Protein AF-K1UB38-F1 (afdb_monomer)

Mean predicted aligned error: 4.33 Å

Organism: NCBI:txid408170

Radius of gyration: 16.67 Å; Cα contacts (8 Å, |Δi|>4): 88; chains: 1; bounding box: 46×26×47 Å

Sequence (122 aa):
DKNMIRLGIVIIVAGIVMLFMPIPGAAIALAGLIIIGLGCAPIYPSIIHSTPFNFGADNSQAVIGIQMAFAYVGTTFMPPLFGLIAQYINIGLFPVYILIFTAIMLLTTEVLNNINKDKAYK

pLDDT: mean 91.43, std 8.88, rang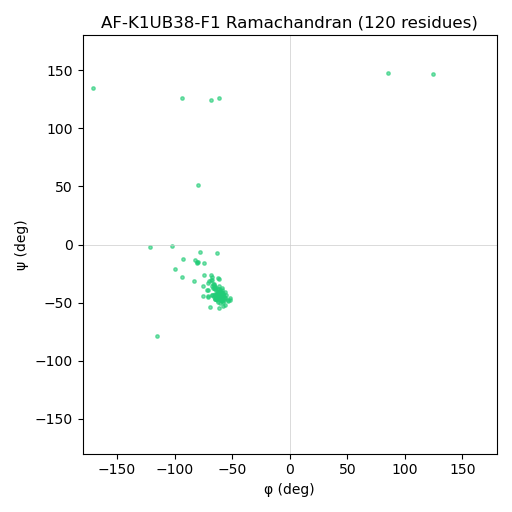e [40.75, 97.56]

Structure (mmCIF, N/CA/C/O backbone):
data_AF-K1UB38-F1
#
_entry.id   AF-K1UB38-F1
#
loop_
_atom_site.group_PDB
_atom_site.id
_atom_site.type_symbol
_atom_site.label_atom_id
_atom_site.label_alt_id
_atom_site.label_comp_id
_atom_site.label_asym_id
_atom_site.label_entity_id
_atom_site.label_seq_id
_atom_site.pdbx_PDB_ins_code
_atom_site.Cartn_x
_atom_site.Cartn_y
_atom_site.Cartn_z
_atom_site.occupancy
_atom_site.B_iso_or_equiv
_atom_site.auth_seq_id
_atom_site.auth_comp_id
_atom_site.auth_asym_id
_atom_site.auth_atom_id
_atom_site.pdbx_PDB_model_num
ATOM 1 N N . ASP A 1 1 ? -12.941 9.927 5.666 1.00 81.81 1 ASP A N 1
ATOM 2 C CA . ASP A 1 1 ? -12.256 8.615 5.567 1.00 81.81 1 ASP A CA 1
ATOM 3 C C . ASP A 1 1 ? -12.590 7.818 4.313 1.00 81.81 1 ASP A C 1
ATOM 5 O O . ASP A 1 1 ? -11.735 7.726 3.446 1.00 81.81 1 ASP A O 1
ATOM 9 N N . LYS A 1 2 ? -13.817 7.302 4.133 1.00 87.19 2 LYS A N 1
ATOM 10 C CA . LYS A 1 2 ? -14.166 6.446 2.970 1.00 87.19 2 LYS A CA 1
ATOM 11 C C . LYS A 1 2 ? -13.804 7.067 1.610 1.00 87.19 2 LYS A C 1
ATOM 13 O O . LYS A 1 2 ? -13.182 6.418 0.775 1.00 87.19 2 LYS A O 1
ATOM 18 N N . ASN A 1 3 ? -14.129 8.349 1.416 1.00 90.50 3 ASN A N 1
ATOM 19 C CA . ASN A 1 3 ? -13.784 9.076 0.188 1.00 90.50 3 ASN A CA 1
ATOM 20 C C . ASN A 1 3 ? -12.274 9.321 0.035 1.00 90.50 3 ASN A C 1
ATOM 22 O O . ASN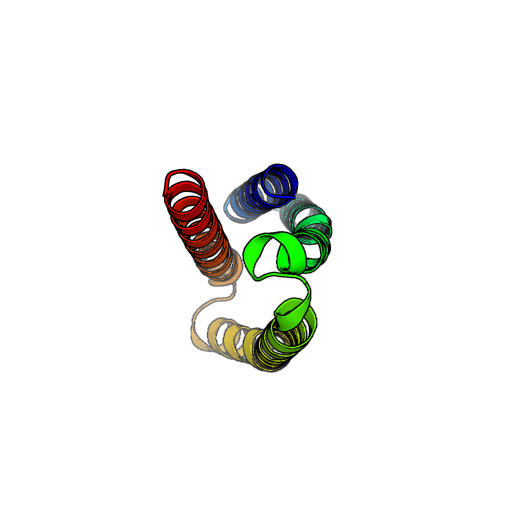 A 1 3 ? -11.791 9.343 -1.088 1.00 90.50 3 ASN A O 1
ATOM 26 N N . MET A 1 4 ? -11.530 9.466 1.136 1.00 91.69 4 MET A N 1
ATOM 27 C CA . MET A 1 4 ? -10.070 9.631 1.105 1.00 91.69 4 MET A CA 1
ATOM 28 C C . MET A 1 4 ? -9.371 8.329 0.706 1.00 91.69 4 MET A C 1
ATOM 30 O O . MET A 1 4 ? -8.448 8.365 -0.100 1.00 91.69 4 MET A O 1
ATOM 34 N N . ILE A 1 5 ? -9.857 7.178 1.189 1.00 93.19 5 ILE A N 1
ATOM 35 C CA . ILE A 1 5 ? -9.354 5.860 0.771 1.00 93.19 5 ILE A CA 1
ATOM 36 C C . ILE A 1 5 ? -9.633 5.636 -0.721 1.00 93.19 5 ILE A C 1
ATOM 38 O O . ILE A 1 5 ? -8.726 5.277 -1.466 1.00 93.19 5 ILE A O 1
ATOM 42 N N . ARG A 1 6 ? -10.860 5.915 -1.187 1.00 93.81 6 ARG A N 1
ATOM 43 C CA . ARG A 1 6 ? -11.211 5.812 -2.617 1.00 93.81 6 ARG A CA 1
ATOM 44 C C . ARG A 1 6 ? -10.378 6.744 -3.490 1.00 93.81 6 ARG A C 1
ATOM 46 O O . ARG A 1 6 ? -9.897 6.315 -4.532 1.00 93.81 6 ARG A O 1
ATOM 53 N N . LEU A 1 7 ? -10.189 7.994 -3.064 1.00 96.06 7 LEU A N 1
ATOM 54 C CA . LEU A 1 7 ? -9.348 8.955 -3.774 1.00 96.06 7 LEU A CA 1
ATOM 55 C C . LEU A 1 7 ? -7.904 8.445 -3.864 1.00 96.06 7 LEU A C 1
ATOM 57 O O . LEU A 1 7 ? -7.339 8.435 -4.952 1.00 96.06 7 LEU A O 1
ATOM 61 N N . GLY A 1 8 ? -7.340 7.963 -2.753 1.00 96.25 8 GLY A N 1
ATOM 62 C CA . GLY A 1 8 ? -6.010 7.356 -2.726 1.00 96.25 8 GLY A CA 1
ATOM 63 C C . GLY A 1 8 ? -5.883 6.188 -3.703 1.00 96.25 8 GLY A C 1
ATOM 64 O O . GLY A 1 8 ? -4.948 6.154 -4.496 1.00 96.25 8 GLY A O 1
ATOM 65 N N . ILE A 1 9 ? -6.870 5.287 -3.733 1.00 96.56 9 ILE A N 1
ATOM 66 C CA . ILE A 1 9 ? -6.918 4.164 -4.682 1.00 96.56 9 ILE A CA 1
ATOM 67 C C . ILE A 1 9 ? -6.957 4.653 -6.136 1.00 96.56 9 ILE A C 1
ATOM 69 O O . ILE A 1 9 ? -6.204 4.143 -6.960 1.00 96.56 9 ILE A O 1
ATOM 73 N N . VAL A 1 10 ? -7.785 5.649 -6.463 1.00 97.12 10 VAL A N 1
ATOM 74 C CA . VAL A 1 10 ? -7.847 6.218 -7.823 1.00 97.12 10 VAL A CA 1
ATOM 75 C C . VAL A 1 10 ? -6.500 6.820 -8.229 1.00 97.12 10 VAL A C 1
ATOM 77 O O . VAL A 1 10 ? -6.044 6.596 -9.349 1.00 97.12 10 VAL A O 1
ATOM 80 N N . ILE A 1 11 ? -5.835 7.532 -7.315 1.00 97.44 11 ILE A N 1
ATOM 81 C CA . ILE A 1 11 ? -4.500 8.097 -7.546 1.00 97.44 11 ILE A CA 1
ATOM 82 C C . ILE A 1 11 ? -3.473 6.974 -7.766 1.00 97.44 11 ILE A C 1
ATOM 84 O O . ILE A 1 11 ? -2.700 7.041 -8.719 1.00 97.44 11 ILE A O 1
ATOM 88 N N . ILE A 1 12 ? -3.497 5.909 -6.956 1.00 97.56 12 ILE A N 1
ATOM 89 C CA . ILE A 1 12 ? -2.623 4.740 -7.143 1.00 97.56 12 ILE A CA 1
ATOM 90 C C . ILE A 1 12 ? -2.848 4.120 -8.523 1.00 97.56 12 ILE A C 1
ATOM 92 O O . ILE A 1 12 ? -1.884 3.900 -9.250 1.00 97.56 12 ILE A O 1
ATOM 96 N N . VAL A 1 13 ? -4.103 3.887 -8.918 1.00 97.12 13 VAL A N 1
ATOM 97 C CA . VAL A 1 13 ? -4.439 3.321 -10.233 1.00 97.12 13 VAL A CA 1
ATOM 98 C C . VAL A 1 13 ? -3.927 4.214 -11.364 1.00 97.12 13 VAL A C 1
ATOM 100 O O . VAL A 1 13 ? -3.362 3.697 -12.324 1.00 97.12 13 VAL A O 1
ATOM 103 N N . ALA A 1 14 ? -4.042 5.539 -11.247 1.00 96.75 14 ALA A N 1
ATOM 104 C CA . ALA A 1 14 ? -3.481 6.461 -12.233 1.00 96.75 14 ALA A CA 1
ATOM 105 C C . ALA A 1 14 ? -1.953 6.310 -12.362 1.00 96.75 14 ALA A C 1
ATOM 107 O O . ALA A 1 14 ? -1.433 6.242 -13.475 1.00 96.75 14 ALA A O 1
ATOM 108 N N . GLY A 1 15 ? -1.233 6.188 -11.243 1.00 96.31 15 GLY A N 1
ATOM 109 C CA . GLY A 1 15 ? 0.211 5.941 -11.262 1.00 96.31 15 GLY A CA 1
ATOM 110 C C . GLY A 1 15 ? 0.581 4.555 -11.811 1.00 96.31 15 GLY A C 1
ATOM 111 O O . GLY A 1 15 ? 1.552 4.433 -12.553 1.00 96.31 15 GLY A O 1
ATOM 112 N N . ILE A 1 16 ? -0.227 3.524 -11.541 1.00 95.69 16 ILE A N 1
ATOM 113 C CA . ILE A 1 16 ? -0.073 2.185 -12.134 1.00 95.69 16 ILE A CA 1
ATOM 114 C C . ILE A 1 16 ? -0.223 2.240 -13.656 1.00 95.69 16 ILE A C 1
ATOM 116 O O . ILE A 1 16 ? 0.590 1.657 -14.370 1.00 95.69 16 ILE A O 1
ATOM 120 N N . VAL A 1 17 ? -1.231 2.959 -14.163 1.00 94.88 17 VAL A N 1
ATOM 121 C CA . VAL A 1 17 ? -1.432 3.142 -15.609 1.00 94.88 17 VAL A CA 1
ATOM 122 C C . VAL A 1 17 ? -0.193 3.770 -16.244 1.00 94.88 17 VAL A C 1
ATOM 124 O O . VAL A 1 17 ? 0.243 3.290 -17.286 1.00 94.88 17 VAL A O 1
ATOM 127 N N . MET A 1 18 ? 0.427 4.763 -15.597 1.00 93.31 18 MET A N 1
ATOM 128 C CA . MET A 1 18 ? 1.683 5.352 -16.080 1.00 93.31 18 MET A CA 1
ATOM 129 C C . MET A 1 18 ? 2.825 4.332 -16.146 1.00 93.31 18 MET A C 1
ATOM 131 O O . MET A 1 18 ? 3.588 4.351 -17.107 1.00 93.31 18 MET A O 1
ATOM 135 N N . LEU A 1 19 ? 2.926 3.414 -15.178 1.00 91.56 19 LEU A N 1
ATOM 136 C CA . LEU A 1 19 ? 3.934 2.348 -15.207 1.00 91.56 19 LEU A CA 1
ATOM 137 C C . LEU A 1 19 ? 3.700 1.310 -16.315 1.00 91.56 19 LEU A C 1
ATOM 139 O O . LEU A 1 19 ? 4.656 0.681 -16.761 1.00 91.56 19 LEU A O 1
ATOM 143 N N . PHE A 1 20 ? 2.457 1.117 -16.763 1.00 89.38 20 PHE A N 1
ATOM 144 C CA . PHE A 1 20 ? 2.134 0.226 -17.883 1.00 89.38 20 PHE A CA 1
ATOM 145 C C . PHE A 1 20 ? 2.397 0.845 -19.258 1.00 89.38 20 PHE A C 1
ATOM 147 O O . PHE A 1 20 ? 2.416 0.119 -20.254 1.00 89.38 20 PHE A O 1
ATOM 154 N N . MET A 1 21 ? 2.581 2.165 -19.348 1.00 87.94 21 MET A N 1
ATOM 155 C CA . MET A 1 21 ? 2.809 2.812 -20.634 1.00 87.94 21 MET A CA 1
ATOM 156 C C . MET A 1 21 ? 4.183 2.407 -21.191 1.00 87.94 21 MET A C 1
ATOM 158 O O . MET A 1 21 ? 5.197 2.646 -20.533 1.00 87.94 21 MET A O 1
ATOM 162 N N . PRO A 1 22 ? 4.261 1.860 -22.420 1.00 80.88 22 PRO A N 1
ATOM 163 C CA . PRO A 1 22 ? 5.520 1.464 -23.046 1.00 80.88 22 PRO A CA 1
ATOM 164 C C . PRO A 1 22 ? 6.240 2.688 -23.636 1.00 80.88 22 PRO A C 1
ATOM 166 O O . PRO A 1 22 ? 6.580 2.717 -24.817 1.00 80.88 22 PRO A O 1
ATOM 169 N N . ILE A 1 23 ? 6.420 3.742 -22.835 1.00 80.81 23 ILE A N 1
ATOM 170 C CA . ILE A 1 23 ? 7.100 4.963 -23.266 1.00 80.81 23 ILE A CA 1
ATOM 171 C C . ILE A 1 23 ? 8.582 4.854 -22.886 1.00 80.81 23 ILE A C 1
ATOM 173 O O . ILE A 1 23 ? 8.895 4.614 -21.718 1.00 80.81 23 ILE A O 1
ATOM 177 N N . PRO A 1 24 ? 9.512 5.039 -23.841 1.00 71.94 24 PRO A N 1
ATOM 178 C CA . PRO A 1 24 ? 10.937 5.039 -23.543 1.00 71.94 24 PRO A CA 1
ATOM 179 C C . PRO A 1 24 ? 11.296 6.170 -22.568 1.00 71.94 24 PRO A C 1
ATOM 181 O O . PRO A 1 24 ? 11.018 7.338 -22.835 1.00 71.94 24 PRO A O 1
ATOM 184 N N . GLY A 1 25 ? 11.954 5.830 -21.458 1.00 74.25 25 GLY A N 1
ATOM 185 C CA . GLY A 1 25 ? 12.524 6.798 -20.516 1.00 74.25 25 GLY A CA 1
ATOM 186 C C . GLY A 1 25 ? 12.053 6.633 -19.068 1.00 74.25 25 GLY A C 1
ATOM 187 O O . GLY A 1 25 ? 10.915 6.271 -18.786 1.00 74.25 25 GLY A O 1
ATOM 188 N N . ALA A 1 26 ? 12.943 6.943 -18.122 1.00 84.75 26 ALA A N 1
ATOM 189 C CA . ALA A 1 26 ? 12.687 6.774 -16.688 1.00 84.75 26 ALA A CA 1
ATOM 190 C C . ALA A 1 26 ? 11.726 7.822 -16.091 1.00 84.75 26 ALA A C 1
ATOM 192 O O . ALA A 1 26 ? 11.207 7.621 -14.996 1.00 84.75 26 ALA A O 1
ATOM 193 N N . ALA A 1 27 ? 11.477 8.935 -16.790 1.00 90.69 27 ALA A N 1
ATOM 194 C CA . ALA A 1 27 ? 10.697 10.056 -16.261 1.00 90.69 27 ALA A CA 1
ATOM 195 C C . ALA A 1 27 ? 9.237 9.680 -15.957 1.00 90.69 27 ALA A C 1
ATOM 197 O O . ALA A 1 27 ? 8.718 10.037 -14.902 1.00 90.69 27 ALA A O 1
ATOM 198 N N . ILE A 1 28 ? 8.587 8.924 -16.847 1.00 90.44 28 ILE A N 1
ATOM 199 C CA . ILE A 1 28 ? 7.193 8.490 -16.660 1.00 90.44 28 ILE A CA 1
ATOM 200 C C . ILE A 1 28 ? 7.099 7.427 -15.571 1.00 90.44 28 ILE A C 1
ATOM 202 O O . ILE A 1 28 ? 6.193 7.483 -14.744 1.00 90.44 28 ILE A O 1
ATOM 206 N N . ALA A 1 29 ? 8.071 6.512 -15.513 1.00 90.44 29 ALA A N 1
ATOM 207 C CA . ALA A 1 29 ? 8.138 5.530 -14.441 1.00 90.44 29 ALA A CA 1
ATOM 208 C C . ALA A 1 29 ? 8.296 6.207 -13.068 1.00 90.44 29 ALA A C 1
ATOM 210 O O . ALA A 1 29 ? 7.581 5.880 -12.123 1.00 90.44 29 ALA A O 1
ATOM 211 N N . LEU A 1 30 ? 9.176 7.208 -12.973 1.00 93.69 30 LEU A N 1
ATOM 212 C CA . LEU A 1 30 ? 9.367 8.002 -11.763 1.00 93.69 30 LEU A CA 1
ATOM 213 C C . LEU A 1 30 ? 8.099 8.778 -11.383 1.00 93.69 30 LEU A C 1
ATOM 215 O O . LEU A 1 30 ? 7.691 8.743 -10.224 1.00 93.69 30 LEU A O 1
ATOM 219 N N . ALA A 1 31 ? 7.452 9.440 -12.346 1.00 95.19 31 ALA A N 1
ATOM 220 C CA . ALA A 1 31 ? 6.189 10.136 -12.114 1.00 95.19 31 ALA A CA 1
ATOM 221 C C . ALA A 1 31 ? 5.097 9.173 -11.616 1.00 95.19 31 ALA A C 1
ATOM 223 O O . ALA A 1 31 ? 4.413 9.479 -10.640 1.00 95.19 31 ALA A O 1
ATOM 224 N N . GLY A 1 32 ? 4.992 7.984 -12.221 1.00 95.12 32 GLY A N 1
ATOM 225 C CA . GLY A 1 32 ? 4.082 6.923 -11.793 1.00 95.12 32 GLY A CA 1
ATOM 226 C C . GLY A 1 32 ? 4.334 6.488 -10.349 1.00 95.12 32 GLY A C 1
ATOM 227 O O . GLY A 1 32 ? 3.396 6.435 -9.557 1.00 95.12 32 GLY A O 1
ATOM 228 N N . LEU A 1 33 ? 5.597 6.265 -9.967 1.00 95.00 33 LEU A N 1
ATOM 229 C CA . LEU A 1 33 ? 5.981 5.927 -8.590 1.00 95.00 33 LEU A CA 1
ATOM 230 C C . LEU A 1 33 ? 5.649 7.042 -7.589 1.00 95.00 33 LEU A C 1
ATOM 232 O O . LEU A 1 33 ? 5.140 6.754 -6.506 1.00 95.00 33 LEU A O 1
ATOM 236 N N . ILE A 1 34 ? 5.898 8.306 -7.945 1.00 97.19 34 ILE A N 1
ATOM 237 C CA . ILE A 1 34 ? 5.549 9.462 -7.104 1.00 97.19 34 ILE A CA 1
ATOM 238 C C . ILE A 1 34 ? 4.034 9.521 -6.896 1.00 97.19 34 ILE A C 1
ATOM 240 O O . ILE A 1 34 ? 3.571 9.674 -5.767 1.00 97.19 34 ILE A O 1
ATOM 244 N N . ILE A 1 35 ? 3.258 9.358 -7.967 1.00 97.31 35 ILE A N 1
ATOM 245 C CA . ILE A 1 35 ? 1.794 9.364 -7.913 1.00 97.31 35 ILE A CA 1
ATOM 246 C C . ILE A 1 35 ? 1.275 8.205 -7.058 1.00 97.31 35 ILE A C 1
ATOM 248 O O . ILE A 1 35 ? 0.420 8.426 -6.203 1.00 97.31 35 ILE A O 1
ATOM 252 N N . ILE A 1 36 ? 1.829 6.997 -7.206 1.00 97.25 36 ILE A N 1
ATOM 253 C CA . ILE A 1 36 ? 1.500 5.860 -6.333 1.00 97.25 36 ILE A CA 1
ATOM 254 C C . ILE A 1 36 ? 1.774 6.217 -4.866 1.00 97.25 36 ILE A C 1
ATOM 256 O O . ILE A 1 36 ? 0.901 6.028 -4.020 1.00 97.25 36 ILE A O 1
ATOM 260 N N . GLY A 1 37 ? 2.943 6.789 -4.561 1.00 96.06 37 GLY A N 1
ATOM 261 C CA . GLY A 1 37 ? 3.293 7.228 -3.207 1.00 96.06 37 GLY A CA 1
ATOM 262 C C . GLY A 1 37 ? 2.312 8.256 -2.632 1.00 96.06 37 GLY A C 1
ATOM 263 O O . GLY A 1 37 ? 1.870 8.115 -1.491 1.00 96.06 37 GLY A O 1
ATOM 264 N N . LEU A 1 38 ? 1.910 9.246 -3.434 1.00 96.62 38 LEU A N 1
ATOM 265 C CA . LEU A 1 38 ? 0.901 10.241 -3.055 1.00 96.62 38 LEU A CA 1
ATOM 266 C C . LEU A 1 38 ? -0.463 9.601 -2.774 1.00 96.62 38 LEU A C 1
ATOM 268 O O . LEU A 1 38 ? -1.126 9.968 -1.805 1.00 96.62 38 LEU A O 1
ATOM 272 N N . GLY A 1 39 ? -0.873 8.625 -3.584 1.00 96.19 39 GLY A N 1
ATOM 273 C CA . GLY A 1 39 ? -2.127 7.904 -3.383 1.00 96.19 39 GLY A CA 1
ATOM 274 C C . GLY A 1 39 ? -2.129 7.033 -2.123 1.00 96.19 39 GLY A C 1
ATOM 275 O O . GLY A 1 39 ? -3.167 6.898 -1.479 1.00 96.19 39 GLY A O 1
ATOM 276 N N . CYS A 1 40 ? -0.972 6.507 -1.711 1.00 94.19 40 CYS A N 1
ATOM 277 C CA . CYS A 1 40 ? -0.825 5.749 -0.466 1.00 94.19 40 CYS A CA 1
ATOM 278 C C . CYS A 1 40 ? -0.947 6.621 0.797 1.00 94.19 40 CYS A C 1
ATOM 280 O O . CYS A 1 40 ? -1.426 6.138 1.826 1.00 94.19 40 CYS A O 1
ATOM 282 N N . ALA A 1 41 ? -0.543 7.895 0.734 1.00 94.62 41 ALA A N 1
ATOM 283 C CA . ALA A 1 41 ? -0.459 8.786 1.895 1.00 94.62 41 ALA A CA 1
ATOM 284 C C . ALA A 1 41 ? -1.758 8.907 2.729 1.00 94.62 41 ALA A C 1
ATOM 286 O O . ALA A 1 41 ? -1.684 8.772 3.952 1.00 94.62 41 ALA A O 1
ATOM 287 N N . PRO A 1 42 ? -2.955 9.118 2.142 1.00 93.94 42 PRO A N 1
ATOM 288 C CA . PRO A 1 42 ? -4.185 9.267 2.923 1.00 93.94 42 PRO A CA 1
ATOM 289 C C . PRO A 1 42 ? -4.797 7.940 3.395 1.00 93.94 42 PRO A C 1
ATOM 291 O O . PRO A 1 42 ? -5.668 7.959 4.266 1.00 93.94 42 PRO A O 1
ATOM 294 N N . ILE A 1 43 ? -4.391 6.795 2.837 1.00 95.12 43 ILE A N 1
ATOM 295 C CA . ILE A 1 43 ? -5.085 5.514 3.042 1.00 95.12 43 ILE A CA 1
ATOM 296 C C . ILE A 1 43 ? -4.910 5.025 4.476 1.00 95.12 43 ILE A C 1
ATOM 298 O O . ILE A 1 43 ? -5.894 4.780 5.173 1.00 95.12 43 ILE A O 1
ATOM 302 N N . TYR A 1 44 ? -3.662 4.922 4.931 1.00 91.56 44 TYR A N 1
ATOM 303 C CA . TYR A 1 44 ? -3.356 4.367 6.246 1.00 91.56 44 TYR A CA 1
ATOM 304 C C . TYR A 1 44 ? -3.942 5.196 7.405 1.00 91.56 44 TYR A C 1
ATOM 306 O O . TYR A 1 44 ? -4.643 4.618 8.243 1.00 91.56 44 TYR A O 1
ATOM 314 N N . PRO A 1 45 ? -3.784 6.540 7.435 1.00 93.38 45 PRO A N 1
ATOM 315 C CA . PRO A 1 45 ? -4.424 7.370 8.454 1.00 93.38 45 PRO A CA 1
ATOM 316 C C . PRO A 1 45 ? -5.953 7.279 8.419 1.00 93.38 45 PRO A C 1
ATOM 318 O O . PRO A 1 45 ? -6.582 7.207 9.472 1.00 93.38 45 PRO A O 1
ATOM 321 N N . SER A 1 46 ? -6.559 7.226 7.224 1.00 94.94 46 SER A N 1
ATOM 322 C CA . SER A 1 46 ? -8.018 7.122 7.082 1.00 94.94 46 SER A CA 1
ATOM 323 C C . SER A 1 46 ? -8.564 5.804 7.631 1.00 94.94 46 SER A C 1
ATOM 325 O O . SER A 1 46 ? -9.633 5.803 8.241 1.00 94.94 46 SER A O 1
ATOM 327 N N . ILE A 1 47 ? -7.849 4.687 7.435 1.00 93.50 47 ILE A N 1
ATOM 328 C CA . ILE A 1 47 ? -8.245 3.382 7.982 1.00 93.50 47 ILE A CA 1
ATOM 329 C C . ILE A 1 47 ? -8.270 3.458 9.508 1.00 93.50 47 ILE A C 1
ATOM 331 O O . ILE A 1 47 ? -9.324 3.219 10.094 1.00 93.50 47 ILE A O 1
ATOM 335 N N . ILE A 1 48 ? -7.165 3.877 10.134 1.00 93.38 48 ILE A N 1
ATOM 336 C CA . ILE A 1 48 ? -7.049 3.957 11.598 1.00 93.38 48 ILE A CA 1
ATOM 337 C C . ILE A 1 48 ? -8.087 4.921 12.183 1.00 93.38 48 ILE A C 1
ATOM 339 O O . ILE A 1 48 ? -8.779 4.564 13.135 1.00 93.38 48 ILE A 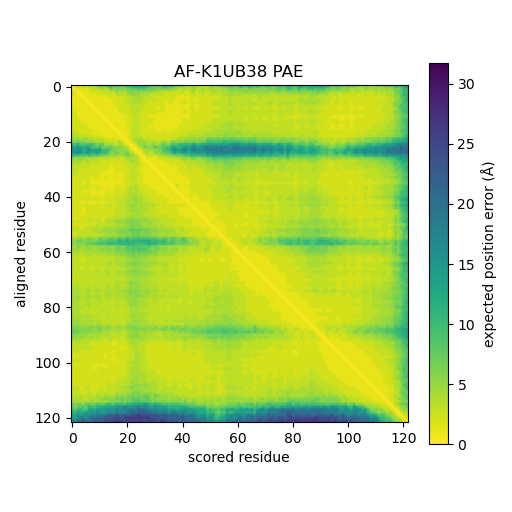O 1
ATOM 343 N N . HIS A 1 49 ? -8.246 6.108 11.589 1.00 92.88 49 HIS A N 1
ATOM 344 C CA . HIS A 1 49 ? -9.226 7.102 12.034 1.00 92.88 49 HIS A CA 1
ATOM 345 C C . HIS A 1 49 ? -10.669 6.580 11.951 1.00 92.88 49 HIS A C 1
ATOM 347 O O .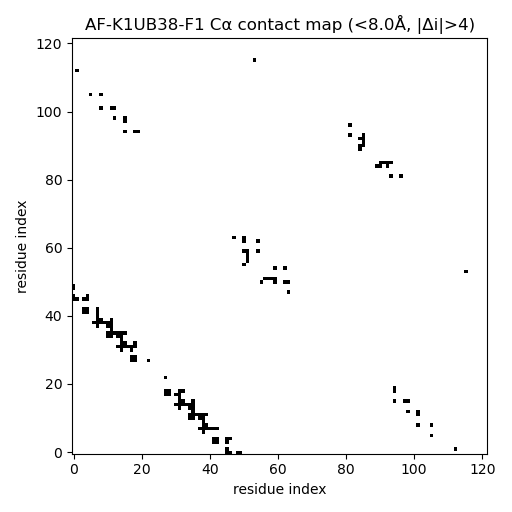 HIS A 1 49 ? -11.488 6.865 12.821 1.00 92.88 49 HIS A O 1
ATOM 353 N N . SER A 1 50 ? -10.981 5.764 10.939 1.00 91.94 50 SER A N 1
ATOM 354 C CA . SER A 1 50 ? -12.315 5.178 10.770 1.00 91.94 50 SER A CA 1
ATOM 355 C C . SER A 1 50 ? -12.586 3.950 11.653 1.00 91.94 50 SER A C 1
ATOM 357 O O . SER A 1 50 ? -13.744 3.563 11.820 1.00 91.94 50 SER A O 1
ATOM 359 N N . THR A 1 51 ? -11.556 3.328 12.238 1.00 91.81 51 THR A N 1
ATOM 360 C CA . THR A 1 51 ? -11.690 2.087 13.018 1.00 91.81 51 THR A CA 1
ATOM 361 C C . THR A 1 51 ? -12.629 2.221 14.229 1.00 91.81 51 THR A C 1
ATOM 363 O O . THR A 1 51 ? -13.511 1.366 14.357 1.00 91.81 51 THR A O 1
ATOM 366 N N . PRO A 1 52 ? -12.559 3.274 15.073 1.00 89.44 52 PRO A N 1
ATOM 367 C CA . PRO A 1 52 ? -13.512 3.464 16.172 1.00 89.44 52 PRO A CA 1
ATOM 368 C C . PRO A 1 52 ? -14.970 3.560 15.715 1.00 89.44 52 PRO A C 1
ATOM 370 O O . PRO A 1 52 ? -15.854 2.999 16.358 1.00 89.44 52 PRO A O 1
ATOM 373 N N . PHE A 1 53 ? -15.224 4.206 14.574 1.00 89.69 53 PHE A N 1
ATOM 374 C CA . PHE A 1 53 ? -16.570 4.320 14.006 1.00 89.69 53 PHE A CA 1
ATOM 375 C C . PHE A 1 53 ? -17.087 2.988 13.445 1.00 89.69 53 PHE A C 1
ATOM 377 O O . PHE A 1 53 ? -18.282 2.718 13.498 1.00 89.69 53 PHE A O 1
ATOM 384 N N . ASN A 1 54 ? -16.199 2.146 12.911 1.00 88.88 54 ASN A N 1
ATOM 385 C CA . ASN A 1 54 ? -16.565 0.875 12.283 1.00 88.88 54 ASN A CA 1
ATOM 386 C C . ASN A 1 54 ? -16.748 -0.273 13.295 1.00 88.88 54 ASN A C 1
ATOM 388 O O . ASN A 1 54 ? -17.548 -1.177 13.055 1.00 88.88 54 ASN A O 1
ATOM 392 N N . PHE A 1 55 ? -16.000 -0.260 14.402 1.00 89.12 55 PHE A N 1
ATOM 393 C CA . PHE A 1 55 ? -15.926 -1.383 15.349 1.00 89.12 55 PHE A CA 1
ATOM 394 C C . PHE A 1 55 ? -16.337 -1.022 16.788 1.00 89.12 55 PHE A C 1
ATOM 396 O O . PHE A 1 55 ? -16.396 -1.906 17.646 1.00 89.12 55 PHE A O 1
ATOM 403 N N . GLY A 1 56 ? -16.672 0.246 17.041 1.00 89.56 56 GLY A N 1
ATOM 404 C CA . GLY A 1 56 ? -16.950 0.783 18.371 1.00 89.56 56 GLY A CA 1
ATOM 405 C C . GLY A 1 56 ? -15.672 1.225 19.084 1.00 89.56 56 GLY A C 1
ATOM 406 O O . GLY A 1 56 ? -14.602 0.640 18.894 1.00 89.56 56 GLY A O 1
ATOM 407 N N . ALA A 1 57 ? -15.780 2.260 19.920 1.00 88.81 57 ALA A N 1
ATOM 408 C CA . ALA A 1 57 ? -14.642 2.815 20.654 1.00 88.81 57 ALA A CA 1
ATOM 409 C C . ALA A 1 57 ? -13.977 1.765 21.562 1.00 88.81 57 ALA A C 1
ATOM 411 O O . ALA A 1 57 ? -12.749 1.671 21.577 1.00 88.81 57 ALA A O 1
ATOM 412 N N . ASP A 1 58 ? -14.777 0.912 22.205 1.00 91.69 58 ASP A N 1
ATOM 413 C CA . ASP A 1 58 ? -14.304 -0.097 23.162 1.00 91.69 58 ASP A CA 1
ATOM 414 C C . ASP A 1 58 ? -13.431 -1.178 22.508 1.00 91.69 58 ASP A C 1
ATOM 416 O O . ASP A 1 58 ? -12.448 -1.631 23.090 1.00 91.69 58 ASP A O 1
ATOM 420 N N . ASN A 1 59 ? -13.740 -1.556 21.262 1.00 91.44 59 ASN A N 1
ATOM 421 C CA . ASN A 1 59 ? -12.977 -2.567 20.519 1.00 91.44 59 ASN A CA 1
ATOM 422 C C . ASN A 1 59 ? -11.862 -1.964 19.653 1.00 91.44 59 ASN A C 1
ATOM 424 O O . ASN A 1 59 ? -11.013 -2.692 19.133 1.00 91.44 59 ASN A O 1
ATOM 428 N N . SER A 1 60 ? -11.864 -0.641 19.462 1.00 91.69 60 SER A N 1
ATOM 429 C CA . SER A 1 60 ? -11.017 0.035 18.476 1.00 91.69 60 SER A CA 1
ATOM 430 C C . SER A 1 60 ? -9.524 -0.210 18.694 1.00 91.69 60 SER A C 1
ATOM 432 O O . SER A 1 60 ? -8.817 -0.491 17.730 1.00 91.69 60 SER A O 1
ATOM 434 N N . GLN A 1 61 ? -9.048 -0.191 19.943 1.00 92.50 61 GLN A N 1
ATOM 435 C CA . GLN A 1 61 ? -7.631 -0.413 20.24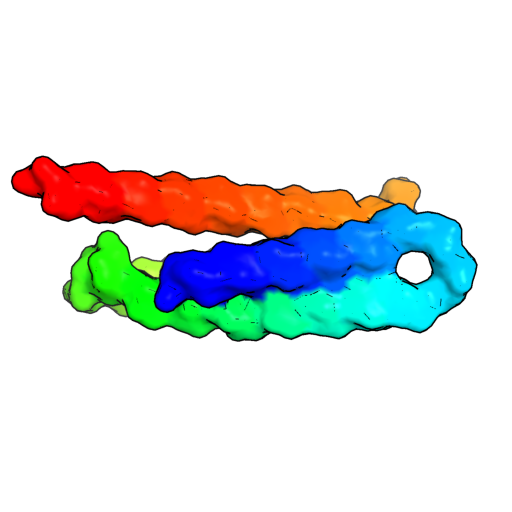3 1.00 92.50 61 GLN A CA 1
ATOM 436 C C . GLN A 1 61 ? -7.163 -1.818 19.857 1.00 92.50 61 GLN A C 1
ATOM 438 O O . GLN A 1 61 ? -6.117 -1.961 19.223 1.00 92.50 61 GLN A O 1
ATOM 443 N N . ALA A 1 62 ? -7.946 -2.849 20.186 1.00 95.50 62 ALA A N 1
ATOM 444 C CA . ALA A 1 62 ? -7.610 -4.227 19.839 1.00 95.50 62 ALA A CA 1
ATOM 445 C C . ALA A 1 62 ? -7.578 -4.424 18.314 1.00 95.50 62 ALA A C 1
ATOM 447 O O . ALA A 1 62 ? -6.643 -5.021 17.780 1.00 95.50 62 ALA A O 1
ATOM 448 N N . VAL A 1 63 ? -8.559 -3.860 17.599 1.00 95.31 63 VAL A N 1
ATOM 449 C CA . VAL A 1 63 ? -8.622 -3.931 16.131 1.00 95.31 63 VAL A CA 1
ATOM 450 C C . VAL A 1 63 ? -7.456 -3.185 15.484 1.00 95.31 63 VAL A C 1
ATOM 452 O O . VAL A 1 63 ? -6.845 -3.719 14.560 1.00 95.31 63 VAL A O 1
ATOM 455 N N . ILE A 1 64 ? -7.100 -1.994 15.975 1.00 95.12 64 ILE A N 1
ATOM 456 C CA . ILE A 1 64 ? -5.931 -1.250 15.486 1.00 95.12 64 ILE A CA 1
ATOM 457 C C . ILE A 1 64 ? -4.658 -2.071 15.712 1.00 95.12 64 ILE A C 1
ATOM 459 O O . ILE A 1 64 ? -3.866 -2.209 14.786 1.00 95.12 64 ILE A O 1
ATOM 463 N N . GLY A 1 65 ? -4.476 -2.684 16.886 1.00 96.44 65 GLY A N 1
ATOM 464 C CA . GLY A 1 65 ? -3.323 -3.551 17.159 1.00 96.44 65 GLY A CA 1
ATOM 465 C C . GLY A 1 65 ? -3.181 -4.691 16.145 1.00 96.44 65 GLY A C 1
ATOM 466 O O . GLY A 1 65 ? -2.091 -4.929 15.622 1.00 96.44 65 GLY A O 1
ATOM 467 N N . ILE A 1 66 ? -4.295 -5.337 15.790 1.00 95.56 66 ILE A N 1
ATOM 468 C CA . ILE A 1 66 ? -4.329 -6.369 14.746 1.00 95.56 66 ILE A CA 1
ATOM 469 C C . ILE A 1 66 ? -3.981 -5.771 13.371 1.00 95.56 66 ILE A C 1
ATOM 471 O O . ILE A 1 66 ? -3.138 -6.324 12.665 1.00 95.56 66 ILE A O 1
ATOM 475 N N . GLN A 1 67 ? -4.572 -4.630 12.995 1.00 94.75 67 GLN A N 1
ATOM 476 C CA . GLN A 1 67 ? -4.273 -3.941 11.730 1.00 94.75 67 GLN A CA 1
ATOM 477 C C . GLN A 1 67 ? -2.777 -3.609 11.601 1.00 94.75 67 GLN A C 1
ATOM 479 O O . GLN A 1 67 ? -2.177 -3.891 10.563 1.00 94.75 67 GLN A O 1
ATOM 484 N N . MET A 1 68 ? -2.162 -3.071 12.660 1.00 94.50 68 MET A N 1
ATOM 485 C CA . MET A 1 68 ? -0.729 -2.757 12.704 1.00 94.50 68 MET A CA 1
ATOM 486 C C . MET A 1 68 ? 0.124 -4.024 12.546 1.00 94.50 68 MET A C 1
ATOM 488 O O . MET A 1 68 ? 1.080 -4.024 11.774 1.00 94.50 68 MET A O 1
ATOM 492 N N . ALA A 1 69 ? -0.226 -5.119 13.232 1.00 96.38 69 ALA A N 1
ATOM 493 C CA . ALA A 1 69 ? 0.508 -6.380 13.135 1.00 96.38 69 ALA A CA 1
ATOM 494 C C . ALA A 1 69 ? 0.523 -6.920 11.695 1.00 96.38 69 ALA A C 1
ATOM 496 O O . ALA A 1 69 ? 1.589 -7.241 11.167 1.00 96.38 69 ALA A O 1
ATOM 497 N N . PHE A 1 70 ? -0.633 -6.946 11.023 1.00 95.38 70 PHE A N 1
ATOM 498 C CA . PHE A 1 70 ? -0.713 -7.351 9.616 1.00 95.38 70 PHE A CA 1
ATOM 499 C C . PHE A 1 70 ? 0.027 -6.390 8.682 1.00 95.38 70 PHE A C 1
ATOM 501 O O . PHE A 1 70 ? 0.661 -6.845 7.729 1.00 95.38 70 PHE A O 1
ATOM 508 N N . ALA A 1 71 ? -0.009 -5.083 8.958 1.00 93.56 71 ALA A N 1
ATOM 509 C CA . ALA A 1 71 ? 0.753 -4.104 8.192 1.00 93.56 71 ALA A CA 1
ATOM 510 C C . ALA A 1 71 ? 2.259 -4.387 8.282 1.00 93.56 71 ALA A C 1
ATOM 512 O O . ALA A 1 71 ? 2.920 -4.464 7.248 1.00 93.56 71 ALA A O 1
ATOM 513 N N . TYR A 1 72 ? 2.792 -4.630 9.484 1.00 95.44 72 TYR A N 1
ATOM 514 C CA . TYR A 1 72 ? 4.212 -4.935 9.665 1.00 95.44 72 TYR A CA 1
ATOM 515 C C . TYR A 1 72 ? 4.620 -6.240 8.989 1.00 95.44 72 TYR A C 1
ATOM 517 O O . TYR A 1 72 ? 5.590 -6.249 8.232 1.00 95.44 72 TYR A O 1
ATOM 525 N N . VAL A 1 73 ? 3.833 -7.307 9.163 1.00 96.88 73 VAL A N 1
ATOM 526 C CA . VAL A 1 73 ? 4.034 -8.579 8.451 1.00 96.88 73 VAL A CA 1
ATOM 527 C C . VAL A 1 73 ? 4.084 -8.337 6.939 1.00 96.88 73 VAL A C 1
ATOM 529 O O . VAL A 1 73 ? 5.029 -8.757 6.272 1.00 96.88 73 VAL A O 1
ATOM 532 N N . GLY A 1 74 ? 3.127 -7.582 6.395 1.00 94.56 74 GLY A N 1
ATOM 533 C CA . GLY A 1 74 ? 3.128 -7.183 4.991 1.00 94.56 74 GLY A CA 1
ATOM 534 C C . GLY A 1 74 ? 4.411 -6.447 4.591 1.00 94.56 74 GLY A C 1
ATOM 535 O O . GLY A 1 74 ? 5.081 -6.853 3.646 1.00 94.56 74 GLY A O 1
ATOM 536 N N . THR A 1 75 ? 4.815 -5.409 5.325 1.00 93.25 75 THR A N 1
ATOM 537 C CA . THR A 1 75 ? 6.034 -4.644 4.998 1.00 93.25 75 THR A CA 1
ATOM 538 C C . THR A 1 75 ? 7.311 -5.482 5.042 1.00 93.25 75 THR A C 1
ATOM 540 O O . THR A 1 75 ? 8.232 -5.210 4.277 1.00 93.25 75 THR A O 1
ATOM 543 N N . THR A 1 76 ? 7.365 -6.520 5.880 1.00 96.25 76 THR A N 1
ATOM 544 C CA . THR A 1 76 ? 8.512 -7.428 5.965 1.00 96.25 76 THR A CA 1
ATOM 545 C C . THR A 1 76 ? 8.564 -8.403 4.791 1.00 96.25 76 THR A C 1
ATOM 547 O O . THR A 1 76 ? 9.636 -8.617 4.232 1.00 96.25 76 THR A O 1
ATOM 550 N N . PHE A 1 77 ? 7.430 -8.995 4.403 1.00 96.69 77 PHE A N 1
ATOM 551 C CA . PHE A 1 77 ? 7.413 -10.082 3.414 1.00 96.69 77 PHE A CA 1
ATOM 552 C C . PHE A 1 77 ? 7.175 -9.622 1.973 1.00 96.69 77 PHE A C 1
ATOM 554 O O . PHE A 1 77 ? 7.656 -10.276 1.048 1.00 96.69 77 PHE A O 1
ATOM 561 N N . MET A 1 78 ? 6.482 -8.502 1.755 1.00 95.31 78 MET A N 1
ATOM 562 C CA . MET A 1 78 ? 6.142 -8.041 0.405 1.00 95.31 78 MET A CA 1
ATOM 563 C C . MET A 1 78 ? 7.369 -7.632 -0.431 1.00 95.31 78 MET A C 1
ATOM 565 O O . MET A 1 78 ? 7.427 -8.032 -1.595 1.00 95.31 78 MET A O 1
ATOM 569 N N . PRO A 1 79 ? 8.371 -6.892 0.094 1.00 94.38 79 PRO A N 1
ATOM 570 C CA . PRO A 1 79 ? 9.554 -6.555 -0.698 1.00 94.38 79 PRO A CA 1
ATOM 571 C C . PRO A 1 79 ? 10.398 -7.782 -1.092 1.00 94.38 79 PRO A C 1
ATOM 573 O O . PRO A 1 79 ? 10.709 -7.900 -2.277 1.00 94.38 79 PRO A O 1
ATOM 576 N N . PRO A 1 80 ? 10.726 -8.736 -0.188 1.00 96.31 80 PRO A N 1
ATOM 577 C CA . PRO A 1 80 ? 11.415 -9.970 -0.574 1.00 96.31 80 PRO A CA 1
ATOM 578 C C . PRO A 1 80 ? 10.620 -10.829 -1.560 1.00 96.31 80 PRO A C 1
ATOM 580 O O . PRO A 1 80 ? 11.199 -11.349 -2.511 1.00 96.31 80 PRO A O 1
ATOM 583 N N . LEU A 1 81 ? 9.299 -10.946 -1.373 1.00 96.19 81 LEU A N 1
ATOM 584 C CA . LEU A 1 81 ? 8.427 -11.679 -2.292 1.00 96.19 81 LEU A CA 1
ATOM 585 C C . LEU A 1 81 ? 8.517 -11.103 -3.708 1.00 96.19 81 LEU A C 1
ATOM 587 O O . LEU A 1 81 ? 8.749 -11.843 -4.664 1.00 96.19 81 LEU A O 1
ATOM 591 N N . PHE A 1 82 ? 8.388 -9.781 -3.841 1.00 95.81 82 PHE A N 1
ATOM 592 C CA . PHE A 1 82 ? 8.541 -9.130 -5.136 1.00 95.81 82 PHE A CA 1
ATOM 593 C C . PHE A 1 82 ? 9.973 -9.246 -5.678 1.00 95.81 82 PHE A C 1
ATOM 595 O O . PHE A 1 82 ? 10.151 -9.471 -6.871 1.00 95.81 82 PHE A O 1
ATOM 602 N N . GLY A 1 83 ? 10.993 -9.162 -4.819 1.00 96.12 83 GLY A N 1
ATOM 603 C CA . GLY A 1 83 ? 12.393 -9.347 -5.205 1.00 96.12 83 GLY A CA 1
ATOM 604 C C . GLY A 1 83 ? 12.653 -10.706 -5.860 1.00 96.12 83 GLY A C 1
ATOM 605 O O . GLY A 1 83 ? 13.283 -10.766 -6.914 1.00 96.12 83 GLY A O 1
ATOM 606 N N . LEU A 1 84 ? 12.096 -11.784 -5.300 1.00 97.06 84 LEU A N 1
ATOM 607 C CA . LEU A 1 84 ? 12.168 -13.123 -5.895 1.00 97.06 84 LEU A CA 1
ATOM 608 C C . LEU A 1 84 ? 11.446 -13.183 -7.250 1.00 97.06 84 LEU A C 1
ATOM 610 O O . LEU A 1 84 ? 11.989 -13.721 -8.213 1.00 97.06 84 LEU A O 1
ATOM 614 N N . ILE A 1 85 ? 10.252 -12.591 -7.361 1.00 96.38 85 ILE A N 1
ATOM 615 C CA . ILE A 1 85 ? 9.506 -12.517 -8.630 1.00 96.38 85 ILE A CA 1
ATOM 616 C C . ILE A 1 85 ? 10.313 -11.759 -9.693 1.00 96.38 85 ILE A C 1
ATOM 618 O O . ILE A 1 85 ? 10.413 -12.205 -10.836 1.00 96.38 85 ILE A O 1
ATOM 622 N N . ALA A 1 86 ? 10.912 -10.630 -9.322 1.00 95.44 86 ALA A N 1
ATOM 623 C CA . ALA A 1 86 ? 11.718 -9.817 -10.219 1.00 95.44 86 ALA A CA 1
ATOM 624 C C . ALA A 1 86 ? 12.987 -10.547 -10.684 1.00 95.44 86 ALA A C 1
ATOM 626 O O . ALA A 1 86 ? 13.361 -10.420 -11.848 1.00 95.44 86 ALA A O 1
ATOM 627 N N . GLN A 1 87 ? 13.622 -11.317 -9.794 1.00 96.38 87 GLN A N 1
ATOM 628 C CA . GLN A 1 87 ? 14.836 -12.076 -10.091 1.00 96.38 87 GLN A CA 1
ATOM 629 C C . GLN A 1 87 ? 14.580 -13.273 -11.017 1.00 96.38 87 GLN A C 1
ATOM 631 O O . GLN A 1 87 ? 15.363 -13.501 -11.935 1.00 96.38 87 GLN A O 1
ATOM 636 N N . TYR A 1 88 ? 13.524 -14.054 -10.762 1.00 96.31 88 TYR A N 1
ATOM 637 C CA . TYR A 1 88 ? 13.290 -15.326 -11.459 1.00 96.31 88 TYR A CA 1
ATOM 638 C C . TYR A 1 88 ? 12.277 -15.246 -12.607 1.00 96.31 88 TYR A C 1
ATOM 640 O O . TYR A 1 88 ? 12.280 -16.130 -13.460 1.00 96.31 88 TYR A O 1
ATOM 648 N N . ILE A 1 89 ? 11.404 -14.233 -12.634 1.00 95.38 89 ILE A N 1
ATOM 649 C CA . ILE A 1 89 ? 10.336 -14.114 -13.638 1.00 95.38 89 ILE A CA 1
ATOM 650 C C . ILE A 1 89 ? 10.559 -12.881 -14.513 1.00 95.38 89 ILE A C 1
ATOM 652 O O . ILE A 1 89 ? 10.996 -13.012 -15.653 1.00 95.38 89 ILE A O 1
ATOM 656 N N . ASN A 1 90 ? 10.228 -11.685 -14.015 1.00 92.31 90 ASN A N 1
ATOM 657 C CA . ASN A 1 90 ? 10.429 -10.427 -14.737 1.00 92.31 90 ASN A CA 1
ATOM 658 C C . ASN A 1 90 ? 10.164 -9.222 -13.819 1.00 92.31 90 ASN A C 1
ATOM 660 O O . ASN A 1 90 ? 9.126 -9.160 -13.156 1.00 92.31 90 ASN A O 1
ATOM 664 N N . ILE A 1 91 ? 11.038 -8.213 -13.850 1.00 91.00 91 ILE A N 1
ATOM 665 C CA . ILE A 1 91 ? 10.831 -6.936 -13.145 1.00 91.00 91 ILE A CA 1
ATOM 666 C C . ILE A 1 91 ? 9.597 -6.164 -13.647 1.00 91.00 91 ILE A C 1
ATOM 668 O O . ILE A 1 91 ? 8.937 -5.470 -12.877 1.00 91.00 91 ILE A O 1
ATOM 672 N N . GLY A 1 92 ? 9.230 -6.334 -14.919 1.00 89.94 92 GLY A N 1
ATOM 673 C CA . GLY A 1 92 ? 8.049 -5.738 -15.545 1.00 89.94 92 GLY A CA 1
ATOM 674 C C . GLY A 1 92 ? 6.717 -6.200 -14.947 1.00 89.94 92 GLY A C 1
ATOM 675 O O . GLY A 1 92 ? 5.682 -5.633 -15.276 1.00 89.94 92 GLY A O 1
ATOM 676 N N . LEU A 1 93 ? 6.722 -7.186 -14.041 1.00 93.62 93 LEU A N 1
ATOM 677 C CA . LEU A 1 93 ? 5.547 -7.569 -13.254 1.00 93.62 93 LEU A CA 1
ATOM 678 C C . LEU A 1 93 ? 5.263 -6.618 -12.085 1.00 93.62 93 LEU A C 1
ATOM 680 O O . LEU A 1 93 ? 4.218 -6.754 -11.452 1.00 93.62 93 LEU A O 1
ATOM 684 N N . PHE A 1 94 ? 6.138 -5.647 -11.800 1.00 93.38 94 PHE A N 1
ATOM 685 C CA . PHE A 1 94 ? 5.923 -4.675 -10.725 1.00 93.38 94 PHE A CA 1
ATOM 686 C C . PHE A 1 94 ? 4.555 -3.974 -10.785 1.00 93.38 94 PHE A C 1
ATOM 688 O O . PHE A 1 94 ? 3.866 -3.970 -9.764 1.00 93.38 94 PHE A O 1
ATOM 695 N N . PRO A 1 95 ? 4.092 -3.449 -11.941 1.00 93.12 95 PRO A N 1
ATOM 696 C CA . PRO A 1 95 ? 2.800 -2.769 -12.025 1.00 93.12 95 PRO A CA 1
ATOM 697 C C . PRO A 1 95 ? 1.620 -3.721 -11.786 1.00 93.12 95 PRO A C 1
ATOM 699 O O . PRO A 1 95 ? 0.628 -3.336 -11.172 1.00 93.12 95 PRO A O 1
ATOM 702 N N . VAL A 1 96 ? 1.741 -4.986 -12.207 1.00 95.25 96 VAL A N 1
ATOM 703 C CA . VAL A 1 96 ? 0.740 -6.034 -11.941 1.00 95.25 96 VAL A CA 1
ATOM 704 C C . VAL A 1 96 ? 0.704 -6.372 -10.450 1.00 95.25 96 VAL A C 1
ATOM 706 O O . VAL A 1 96 ? -0.371 -6.483 -9.867 1.00 95.25 96 VAL A O 1
ATOM 709 N N . TYR A 1 97 ? 1.874 -6.495 -9.822 1.00 95.44 97 TYR A N 1
ATOM 710 C CA . TYR A 1 97 ? 2.014 -6.806 -8.403 1.00 95.44 97 TYR A CA 1
ATOM 711 C C . TYR A 1 97 ? 1.292 -5.777 -7.529 1.00 95.44 97 TYR A C 1
ATOM 713 O O . TYR A 1 97 ? 0.424 -6.135 -6.733 1.00 95.44 97 TYR A O 1
ATOM 721 N N . ILE A 1 98 ? 1.579 -4.488 -7.724 1.00 95.19 98 ILE A N 1
ATOM 722 C CA . ILE A 1 98 ? 0.910 -3.415 -6.978 1.00 95.19 98 ILE A CA 1
ATOM 723 C C . ILE A 1 98 ? -0.588 -3.330 -7.303 1.00 95.19 98 ILE A C 1
ATOM 725 O O . ILE A 1 98 ? -1.381 -3.124 -6.388 1.00 95.19 98 ILE A O 1
ATOM 729 N N . LEU A 1 99 ? -0.997 -3.575 -8.557 1.00 96.31 99 LEU A N 1
ATOM 730 C CA . LEU A 1 99 ? -2.405 -3.568 -8.964 1.00 96.31 99 LEU A CA 1
ATOM 731 C C . LEU A 1 99 ? -3.226 -4.622 -8.217 1.00 96.31 99 LEU A C 1
ATOM 733 O O . LEU A 1 99 ? -4.334 -4.323 -7.775 1.00 96.31 99 LEU A O 1
ATOM 737 N N . ILE A 1 100 ? -2.680 -5.828 -8.031 1.00 96.44 100 ILE A N 1
ATOM 738 C CA . ILE A 1 100 ? -3.338 -6.892 -7.262 1.00 96.44 100 ILE A CA 1
ATOM 739 C C . ILE A 1 100 ? -3.593 -6.428 -5.822 1.00 96.44 100 ILE A C 1
ATOM 741 O O . ILE A 1 100 ? -4.717 -6.540 -5.333 1.00 96.44 100 ILE A O 1
ATOM 745 N N . PHE A 1 101 ? -2.596 -5.846 -5.150 1.00 94.94 101 PHE A N 1
ATOM 746 C CA . PHE A 1 101 ? -2.775 -5.346 -3.781 1.00 94.94 101 PHE A CA 1
ATOM 747 C C . PHE A 1 101 ? -3.730 -4.153 -3.704 1.00 94.94 101 PHE A C 1
ATOM 749 O O . PHE A 1 101 ? -4.543 -4.083 -2.782 1.00 94.94 101 PHE A O 1
ATOM 756 N N . THR A 1 102 ? -3.695 -3.246 -4.681 1.00 96.12 102 THR A N 1
ATOM 757 C CA . THR A 1 102 ? -4.666 -2.150 -4.784 1.00 96.12 102 THR A CA 1
ATOM 758 C C . THR A 1 102 ? -6.091 -2.678 -4.965 1.00 96.12 102 THR A C 1
ATOM 760 O O . THR A 1 102 ? -7.014 -2.177 -4.324 1.00 96.12 102 THR A O 1
ATOM 763 N N . ALA A 1 103 ? -6.286 -3.726 -5.771 1.00 96.50 103 ALA A N 1
ATOM 764 C CA . ALA A 1 103 ? -7.588 -4.360 -5.952 1.00 96.50 103 ALA A CA 1
ATOM 7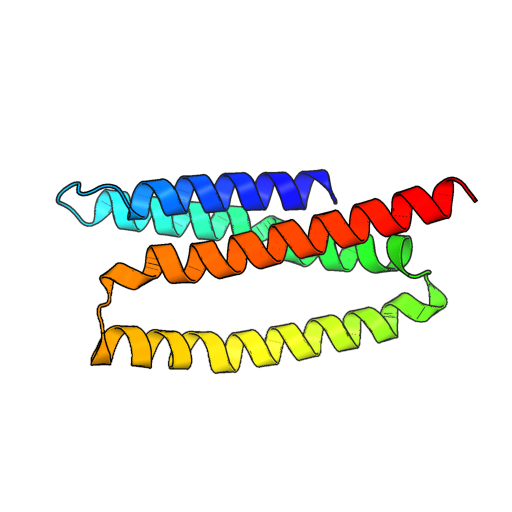65 C C . ALA A 1 103 ? -8.083 -5.033 -4.662 1.00 96.50 103 ALA A C 1
ATOM 767 O O . ALA A 1 103 ? -9.229 -4.823 -4.266 1.00 96.50 103 ALA A O 1
ATOM 768 N N . ILE A 1 104 ? -7.220 -5.776 -3.958 1.00 95.81 104 ILE A N 1
ATOM 769 C CA . ILE A 1 104 ? -7.548 -6.373 -2.650 1.00 95.81 104 ILE A CA 1
ATOM 770 C C . ILE A 1 104 ? -7.958 -5.283 -1.651 1.00 95.81 104 ILE A C 1
ATOM 772 O O . ILE A 1 104 ? -8.970 -5.419 -0.959 1.00 95.81 104 ILE A O 1
ATOM 776 N N . MET A 1 105 ? -7.216 -4.176 -1.601 1.00 94.50 105 MET A N 1
ATOM 777 C CA . MET A 1 105 ? -7.525 -3.039 -0.736 1.00 94.50 105 MET A CA 1
ATOM 778 C C . MET A 1 105 ? -8.885 -2.413 -1.070 1.00 94.50 105 MET A C 1
ATOM 780 O O . MET A 1 105 ? -9.668 -2.131 -0.162 1.00 94.50 105 MET A O 1
ATOM 784 N N . LEU A 1 106 ? -9.202 -2.234 -2.356 1.00 95.00 106 LEU A N 1
ATOM 785 C CA . LEU A 1 106 ? -10.498 -1.714 -2.792 1.00 95.00 106 LEU A CA 1
ATOM 786 C C . LEU A 1 106 ? -11.643 -2.647 -2.381 1.00 95.00 106 LEU A C 1
ATOM 788 O O . LEU A 1 106 ? -12.614 -2.197 -1.773 1.00 95.00 106 LEU A O 1
ATOM 792 N N . LEU A 1 107 ? -11.510 -3.946 -2.666 1.00 95.94 107 LEU A N 1
ATOM 793 C CA . LEU A 1 107 ? -12.528 -4.951 -2.359 1.00 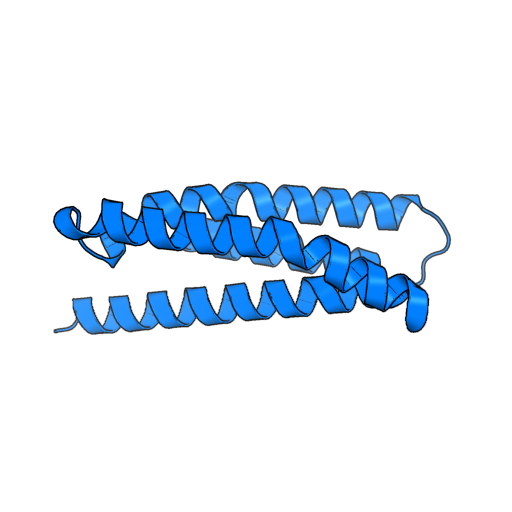95.94 107 LEU A CA 1
ATOM 794 C C . LEU A 1 107 ? -12.809 -5.024 -0.858 1.00 95.94 107 LEU A C 1
ATOM 796 O O . LEU A 1 107 ? -13.958 -4.927 -0.437 1.00 95.94 107 LEU A O 1
ATOM 800 N N . THR A 1 108 ? -11.764 -5.145 -0.042 1.00 93.19 108 THR A N 1
ATOM 801 C CA . THR A 1 108 ? -11.894 -5.224 1.422 1.00 93.19 108 THR A CA 1
ATOM 802 C C . THR A 1 108 ? -12.495 -3.954 2.020 1.00 93.19 108 THR A C 1
ATOM 804 O O . THR A 1 108 ? -13.375 -4.041 2.879 1.00 93.19 108 THR A O 1
ATOM 807 N N . THR A 1 109 ? -12.094 -2.780 1.525 1.00 92.44 109 THR A N 1
ATOM 808 C CA . THR A 1 109 ? -12.667 -1.496 1.951 1.00 92.44 109 THR A CA 1
ATOM 809 C C . THR A 1 109 ? -14.158 -1.414 1.627 1.00 92.44 109 THR A C 1
ATOM 811 O O . THR A 1 109 ? -14.945 -0.971 2.465 1.00 92.44 109 THR A O 1
ATOM 814 N N . GLU A 1 110 ? -14.582 -1.852 0.438 1.00 92.56 110 GLU A N 1
ATOM 815 C CA . GLU A 1 110 ? -15.999 -1.793 0.065 1.00 92.56 110 GLU A CA 1
ATOM 816 C C . GLU A 1 110 ? -16.860 -2.847 0.744 1.00 92.56 110 GLU A C 1
ATOM 818 O O . GLU A 1 110 ? -17.983 -2.542 1.147 1.00 92.56 110 GLU A O 1
ATOM 823 N N . VAL A 1 111 ? -16.329 -4.050 0.960 1.00 93.19 111 VAL A N 1
ATOM 824 C CA . VAL A 1 111 ? -17.002 -5.067 1.773 1.00 93.19 111 VAL A CA 1
ATOM 825 C C . VAL A 1 111 ? -17.252 -4.529 3.183 1.00 93.19 111 VAL A C 1
ATOM 827 O O . VAL A 1 111 ? -18.385 -4.582 3.660 1.00 93.19 111 VAL A O 1
ATOM 830 N N . LEU A 1 112 ? -16.244 -3.924 3.823 1.00 90.31 112 LEU A N 1
ATOM 831 C CA . LEU A 1 112 ? -16.400 -3.314 5.147 1.00 90.31 112 LEU A CA 1
ATOM 832 C C . LEU A 1 112 ? -17.444 -2.187 5.143 1.00 90.31 112 LEU A C 1
ATOM 834 O O . LEU A 1 112 ? -18.291 -2.104 6.034 1.00 90.31 112 LEU A O 1
ATOM 838 N N . ASN A 1 113 ? -17.414 -1.327 4.123 1.00 89.00 113 ASN A N 1
ATOM 839 C CA . ASN A 1 113 ? -18.377 -0.238 3.989 1.00 89.00 113 ASN A CA 1
ATOM 840 C C . ASN A 1 113 ? -19.815 -0.737 3.833 1.00 89.00 113 ASN A C 1
ATOM 842 O O . ASN A 1 113 ? -20.717 -0.096 4.375 1.00 89.00 113 ASN A O 1
ATOM 846 N N . ASN A 1 114 ? -20.025 -1.832 3.100 1.00 89.00 114 ASN A N 1
ATOM 847 C CA . ASN A 1 114 ? -21.341 -2.433 2.895 1.00 89.00 114 ASN A CA 1
ATOM 848 C C . ASN A 1 114 ? -21.860 -3.095 4.176 1.00 89.00 114 ASN A C 1
ATOM 850 O O . ASN A 1 114 ? -22.979 -2.801 4.581 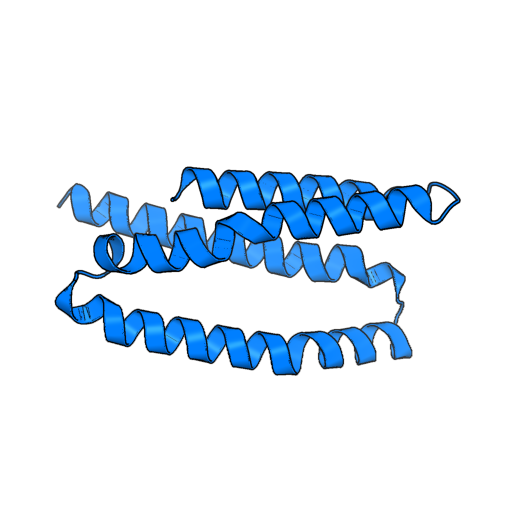1.00 89.00 114 ASN A O 1
ATOM 854 N N . ILE A 1 115 ? -21.021 -3.854 4.892 1.00 88.12 115 ILE A N 1
ATOM 855 C CA . ILE A 1 115 ? -21.387 -4.441 6.195 1.00 88.12 115 ILE A CA 1
ATOM 856 C C . ILE A 1 115 ? -21.828 -3.351 7.186 1.00 88.12 115 ILE A C 1
ATOM 858 O O . ILE A 1 115 ? -22.806 -3.514 7.916 1.00 88.12 115 ILE A O 1
ATOM 862 N N . ASN A 1 116 ? -21.138 -2.208 7.197 1.00 83.75 116 ASN A N 1
ATOM 863 C CA . ASN A 1 116 ? -21.490 -1.097 8.082 1.00 83.75 116 ASN A CA 1
ATOM 864 C C . ASN A 1 116 ? -22.748 -0.334 7.639 1.00 83.75 116 ASN A C 1
ATOM 866 O O . ASN A 1 116 ? -23.420 0.243 8.490 1.00 83.75 116 ASN A O 1
ATOM 870 N N . LYS A 1 117 ? -23.097 -0.335 6.345 1.00 76.31 117 LYS A N 1
ATOM 871 C CA . LYS A 1 117 ? -24.400 0.176 5.882 1.00 76.31 117 LYS A CA 1
ATOM 872 C C . LYS A 1 117 ? -25.539 -0.718 6.363 1.00 76.31 117 LYS A C 1
ATOM 874 O O . LYS A 1 117 ? -26.530 -0.195 6.860 1.00 76.31 117 LYS A O 1
ATOM 879 N N . ASP A 1 118 ? -25.369 -2.035 6.276 1.00 67.56 118 ASP A N 1
ATOM 880 C CA . ASP A 1 118 ? -26.388 -2.999 6.705 1.00 67.56 118 ASP A CA 1
ATOM 881 C C . ASP A 1 118 ? -26.623 -2.950 8.222 1.00 67.56 118 ASP A C 1
ATOM 883 O O . ASP A 1 118 ? -27.754 -3.101 8.678 1.00 67.56 118 ASP A O 1
ATOM 887 N N . LYS A 1 119 ? -25.575 -2.674 9.013 1.00 63.75 119 LYS A N 1
ATOM 888 C CA . LYS A 1 119 ? -25.700 -2.414 10.458 1.00 63.75 119 LYS A CA 1
ATOM 889 C C . LYS A 1 119 ? -26.437 -1.118 10.799 1.00 63.75 119 LYS A C 1
ATOM 891 O O . LYS A 1 119 ? -27.003 -1.047 11.875 1.00 63.75 119 LYS A O 1
ATOM 896 N N . ALA A 1 120 ? -26.403 -0.102 9.937 1.00 59.50 120 ALA A N 1
ATOM 897 C CA . ALA A 1 120 ? -27.088 1.171 10.180 1.00 59.50 120 ALA A CA 1
ATOM 898 C C . ALA A 1 120 ? -28.586 1.132 9.818 1.00 59.50 120 ALA A C 1
ATOM 900 O O . ALA A 1 120 ? -29.319 2.054 10.162 1.00 59.50 120 AL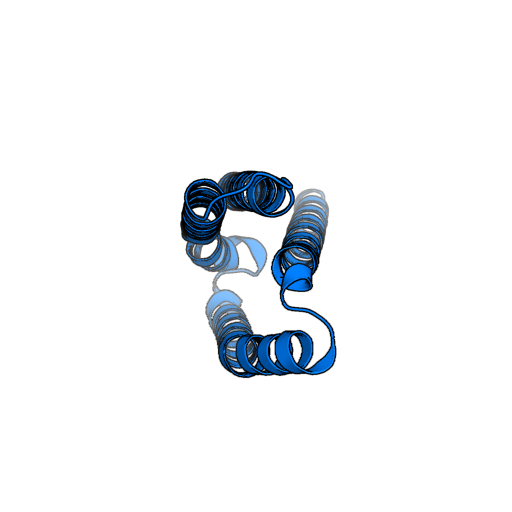A A O 1
ATOM 901 N N . TYR A 1 121 ? -29.023 0.091 9.100 1.00 47.41 121 TYR A N 1
ATOM 902 C CA . TYR A 1 121 ? -30.413 -0.127 8.678 1.00 47.41 121 TYR A CA 1
ATOM 903 C C . TYR A 1 121 ? -31.155 -1.179 9.523 1.00 47.41 121 TYR A C 1
ATOM 905 O O . TYR A 1 121 ? -32.331 -1.443 9.268 1.00 47.41 121 TYR A O 1
ATOM 913 N N . LYS A 1 122 ? -30.477 -1.779 10.506 1.00 40.75 122 LYS A N 1
ATOM 914 C CA . LYS A 1 122 ? -31.058 -2.631 11.550 1.00 40.75 122 LYS A CA 1
ATOM 915 C C . LYS A 1 122 ? -31.048 -1.890 12.876 1.00 40.75 122 LYS A C 1
ATOM 917 O O . LYS A 1 122 ? -32.015 -2.094 13.636 1.00 40.75 122 LYS A O 1
#

Secondary structure (DSSP, 8-state):
-HHHHHHHHHHHHHHHHHHH---SSHHHHHHHHHHHHHHHTTHHHHHHHHHHHHH-HHHHHHHHHHHHHHHHHHHHHHHHHHHHHHHHT-GGGHHHHHHHHHHHHHHHHHHHHHHHHHHH--

Solvent-accessible surface area (backbone atoms only — not comparable to full-atom values): 6508 Å² total; per-residue (Å²): 80,74,68,43,37,52,49,14,51,53,36,28,51,54,12,38,54,41,54,68,50,93,61,91,61,67,65,51,45,50,51,12,52,52,35,29,52,59,13,51,62,48,31,62,60,27,51,62,69,42,35,33,79,76,59,37,68,89,45,21,63,63,52,48,53,52,52,52,51,54,48,51,53,44,68,64,49,49,58,59,53,50,50,52,43,35,73,76,73,42,60,85,47,53,49,57,55,54,48,53,54,52,49,52,51,52,52,54,52,50,53,53,53,50,56,55,51,59,61,73,76,107

Nearest PDB structures (foldseek):
  3g67-assembly1_B  TM=4.101E-01  e=4.584E+00  Thermotoga maritima
  3g6b-assembly1_A  TM=3.272E-01  e=9.471E+00  Thermotoga maritima

InterPro domains:
  IPR036259 MFS transporter superfamily [G3DSA:1.20.1250.20] (1-112)
  IPR036259 MFS transporter superfamily [SSF103473] (2-117)

Foldseek 3Di:
DLVLLVQLLVQLVVLLVLLPDPDPDCPSPVVSVVSNVVSVVSNVVVCLVCQCVLPNVVCSVVVVVVVVVVVVVCVVVVVVVLVVCCVPPNVSCVSVSVVVVSVVSVVVSVVSVVVVVVVVVD